Protein AF-A0A183AWR0-F1 (afdb_monomer)

Foldseek 3Di:
DDPPPPPVDLDPALVRLVVVLVVLVVVVVVLVVVVVVLVVVLVVLCVVLPPDDDPVSVVSPVVSVVSVVVNVVVVVVSVVVNVSSVVSSVVNVVVVVVVVVVVD

Structure (mmCIF, N/CA/C/O backbone):
data_AF-A0A183AWR0-F1
#
_entry.id   AF-A0A183AWR0-F1
#
loop_
_atom_site.group_PDB
_atom_site.id
_atom_site.type_symbol
_atom_site.label_atom_id
_atom_site.label_alt_id
_atom_site.label_comp_id
_atom_site.label_asym_id
_atom_site.label_entity_id
_atom_site.label_seq_id
_atom_site.pdbx_PDB_ins_code
_atom_site.Cartn_x
_atom_site.Cartn_y
_atom_site.Cartn_z
_atom_site.occupancy
_atom_site.B_iso_or_equiv
_atom_site.auth_seq_id
_atom_site.auth_comp_id
_atom_site.auth_asym_id
_atom_site.auth_atom_id
_atom_site.pdbx_PDB_model_num
ATOM 1 N N . MET A 1 1 ? -10.184 26.677 -8.973 1.00 35.09 1 MET A N 1
ATOM 2 C CA . MET A 1 1 ? -8.961 25.853 -8.999 1.00 35.09 1 MET A CA 1
ATOM 3 C C . MET A 1 1 ? -9.300 24.594 -9.771 1.00 35.09 1 MET A C 1
ATOM 5 O O . MET A 1 1 ? -10.085 23.795 -9.283 1.00 35.09 1 MET A O 1
ATOM 9 N N . GLN A 1 2 ? -8.855 24.494 -11.021 1.00 35.12 2 GLN A N 1
ATOM 10 C CA . GLN A 1 2 ? -9.032 23.281 -11.815 1.00 35.12 2 GLN A CA 1
ATOM 11 C C . GLN A 1 2 ? -7.898 22.346 -11.416 1.00 35.12 2 GLN A C 1
ATOM 13 O O . GLN A 1 2 ? -6.738 22.641 -11.691 1.00 35.12 2 GLN A O 1
ATOM 18 N N . GLY A 1 3 ? -8.235 21.286 -10.680 1.00 41.19 3 GLY A N 1
ATOM 19 C CA . GLY A 1 3 ? -7.309 20.191 -10.449 1.00 41.19 3 GLY A CA 1
ATOM 20 C C . GLY A 1 3 ? -6.888 19.676 -11.812 1.00 41.19 3 GLY A C 1
ATOM 21 O O . GLY A 1 3 ? -7.732 19.248 -12.599 1.00 41.19 3 GLY A O 1
ATOM 22 N N . THR A 1 4 ? -5.599 19.797 -12.112 1.00 37.62 4 THR A N 1
ATOM 23 C CA . THR A 1 4 ? -4.971 19.060 -13.196 1.00 37.62 4 THR A CA 1
ATOM 24 C C . THR A 1 4 ? -5.363 17.612 -12.981 1.00 37.62 4 THR A C 1
ATOM 26 O O . THR A 1 4 ? -4.911 16.979 -12.026 1.00 37.62 4 THR A O 1
ATOM 29 N N . VAL A 1 5 ? -6.259 17.105 -13.827 1.00 41.34 5 VAL A N 1
ATOM 30 C CA . VAL A 1 5 ? -6.334 15.676 -14.075 1.00 41.34 5 VAL A CA 1
ATOM 31 C C . VAL A 1 5 ? -4.902 15.335 -14.438 1.00 41.34 5 VAL A C 1
ATOM 33 O O . VAL A 1 5 ? -4.422 15.757 -15.487 1.00 41.34 5 VAL A O 1
ATOM 36 N N . ALA A 1 6 ? -4.175 14.708 -13.518 1.00 43.56 6 ALA A N 1
ATOM 37 C CA . ALA A 1 6 ? -2.926 14.067 -13.848 1.00 43.56 6 ALA A CA 1
ATOM 38 C C . ALA A 1 6 ? -3.339 12.928 -14.777 1.00 43.56 6 ALA A C 1
ATOM 40 O O . ALA A 1 6 ? -3.563 11.801 -14.341 1.00 43.56 6 ALA A O 1
ATOM 41 N N . THR A 1 7 ? -3.567 13.254 -16.053 1.00 45.12 7 THR A N 1
ATOM 42 C CA . THR A 1 7 ? -3.426 12.310 -17.144 1.00 45.12 7 THR A CA 1
ATOM 43 C C . THR A 1 7 ? -2.062 11.735 -16.896 1.00 45.12 7 THR A C 1
ATOM 45 O O . THR A 1 7 ? -1.059 12.433 -17.024 1.00 45.12 7 THR A O 1
ATOM 48 N N . HIS A 1 8 ? -2.052 10.527 -16.352 1.00 54.66 8 HIS A N 1
ATOM 49 C CA . HIS A 1 8 ? -0.827 9.809 -16.166 1.00 54.66 8 HIS A CA 1
ATOM 50 C C . HIS A 1 8 ? -0.289 9.609 -17.578 1.00 54.66 8 HIS A C 1
ATOM 52 O O . HIS A 1 8 ? -0.815 8.774 -18.313 1.00 54.66 8 HIS A O 1
ATOM 58 N N . ASP A 1 9 ? 0.623 10.488 -17.986 1.00 64.38 9 ASP A N 1
ATOM 59 C CA . ASP A 1 9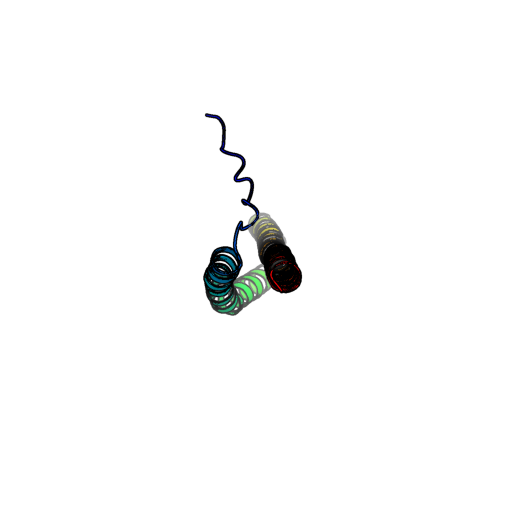 ? 0.988 10.628 -19.382 1.00 64.38 9 ASP A CA 1
ATOM 60 C C . ASP A 1 9 ? 1.602 9.301 -19.807 1.00 64.38 9 ASP A C 1
ATOM 62 O O . ASP A 1 9 ? 2.484 8.752 -19.136 1.00 64.38 9 ASP A O 1
ATOM 66 N N . GLN A 1 10 ? 1.039 8.707 -20.854 1.00 76.88 10 GLN A N 1
ATOM 67 C CA . GLN A 1 10 ? 1.573 7.467 -21.383 1.00 76.88 10 GLN A CA 1
ATOM 68 C C . GLN A 1 10 ? 3.008 7.763 -21.821 1.00 76.88 10 GLN A C 1
ATO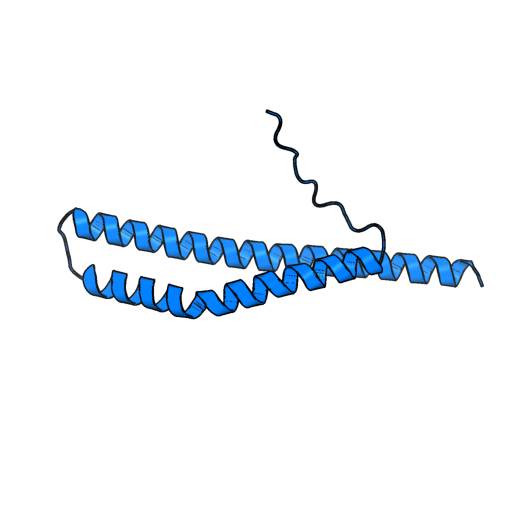M 70 O O . GLN A 1 10 ? 3.208 8.640 -22.663 1.00 76.88 10 GLN A O 1
ATOM 75 N N . ALA A 1 11 ? 3.981 7.045 -21.252 1.00 85.88 11 ALA A N 1
ATOM 76 C CA . ALA A 1 11 ? 5.393 7.243 -21.562 1.00 85.88 11 ALA A CA 1
ATOM 77 C C . ALA A 1 11 ? 5.610 7.269 -23.079 1.00 85.88 11 ALA A C 1
ATOM 79 O O . ALA A 1 11 ? 5.052 6.432 -23.794 1.00 85.88 11 ALA A O 1
ATOM 80 N N . GLN A 1 12 ? 6.402 8.218 -23.571 1.00 87.50 12 GLN A N 1
ATOM 81 C CA . GLN A 1 12 ? 6.655 8.435 -24.997 1.00 87.50 12 GLN A CA 1
ATOM 82 C C . GLN A 1 12 ? 7.896 7.682 -25.494 1.00 87.50 12 GLN A C 1
ATOM 84 O O . GLN A 1 12 ? 8.110 7.584 -26.702 1.00 87.50 12 GLN A O 1
ATOM 89 N N . SER A 1 13 ? 8.695 7.120 -24.583 1.00 89.19 13 SER A N 1
ATOM 90 C CA . SER A 1 13 ? 9.896 6.344 -24.896 1.00 89.19 13 SER A CA 1
ATOM 91 C C . SER A 1 13 ? 10.086 5.153 -23.948 1.00 89.19 13 SER A C 1
ATOM 93 O O . SER A 1 13 ? 9.488 5.080 -22.873 1.00 89.19 13 SER A O 1
ATOM 95 N N . VAL A 1 14 ? 10.941 4.203 -24.349 1.00 90.94 14 VAL A N 1
ATOM 96 C CA . VAL A 1 14 ? 11.351 3.064 -23.502 1.00 90.94 14 VAL A CA 1
ATOM 97 C C . VAL A 1 14 ? 12.082 3.548 -22.245 1.00 90.94 14 VAL A C 1
ATOM 99 O O . VAL A 1 14 ? 11.874 2.999 -21.166 1.00 90.94 14 VAL A O 1
ATOM 102 N N . GLU A 1 15 ? 12.910 4.586 -22.375 1.00 92.19 15 GLU A N 1
ATOM 103 C CA . GLU A 1 15 ? 13.644 5.194 -21.261 1.00 92.19 15 GLU A CA 1
ATOM 104 C C . GLU A 1 15 ? 12.687 5.781 -20.219 1.00 92.19 15 GLU A C 1
ATOM 106 O O . GLU A 1 15 ? 12.774 5.440 -19.041 1.00 92.19 15 GLU A O 1
ATOM 111 N N . GLU A 1 16 ? 11.710 6.576 -20.661 1.00 90.50 16 GLU A N 1
ATOM 112 C CA . GLU A 1 16 ? 10.708 7.178 -19.781 1.00 90.50 16 GLU A CA 1
ATOM 113 C C . GLU A 1 16 ? 9.859 6.108 -19.080 1.00 90.50 16 GLU A C 1
ATOM 115 O O . GLU A 1 16 ? 9.687 6.154 -17.863 1.00 90.50 16 GLU A O 1
ATOM 120 N N . ALA A 1 17 ? 9.391 5.094 -19.818 1.00 91.62 17 ALA A N 1
ATOM 121 C CA . ALA A 1 17 ? 8.612 3.995 -19.244 1.00 91.62 17 ALA A CA 1
ATOM 122 C C . ALA A 1 17 ? 9.410 3.211 -18.184 1.00 91.62 17 ALA A C 1
ATOM 124 O O . ALA A 1 17 ? 8.869 2.819 -17.149 1.00 91.62 17 ALA A O 1
ATOM 125 N N . THR A 1 18 ? 10.709 3.008 -18.422 1.00 91.06 18 THR A N 1
ATOM 126 C CA . THR A 1 18 ? 11.604 2.311 -17.487 1.00 91.06 18 THR A CA 1
ATOM 127 C C . THR A 1 18 ? 11.860 3.146 -16.234 1.00 91.06 18 THR A C 1
ATOM 129 O O . THR A 1 18 ? 11.835 2.604 -15.128 1.00 91.06 18 THR A O 1
ATOM 132 N N . GLN A 1 19 ? 12.049 4.461 -16.377 1.00 92.56 19 GLN A N 1
ATOM 133 C CA . GLN A 1 19 ? 12.220 5.356 -15.232 1.00 92.56 19 GLN A CA 1
ATOM 134 C C . GLN A 1 19 ? 10.967 5.378 -14.350 1.00 92.56 19 GLN A C 1
ATOM 136 O O . GLN A 1 19 ? 11.072 5.229 -13.136 1.00 92.56 19 GLN A O 1
ATOM 141 N N . GLN A 1 20 ? 9.774 5.463 -14.947 1.00 92.00 20 GLN A N 1
ATOM 142 C CA . GLN A 1 20 ? 8.526 5.435 -14.182 1.00 92.00 20 GLN A CA 1
ATOM 143 C C . GLN A 1 20 ? 8.339 4.116 -13.403 1.00 92.00 20 GLN A C 1
ATOM 145 O O . GLN A 1 20 ? 7.814 4.131 -12.289 1.00 92.00 20 GLN A O 1
ATOM 150 N N . LEU A 1 21 ? 8.778 2.977 -13.957 1.00 93.38 21 LEU A N 1
ATOM 151 C CA . LEU A 1 21 ? 8.804 1.690 -13.245 1.00 93.38 21 LEU A CA 1
ATOM 152 C C . LEU A 1 21 ? 9.784 1.701 -12.067 1.00 93.38 21 LEU A C 1
ATOM 154 O O . LEU A 1 21 ? 9.453 1.195 -10.994 1.00 93.38 21 LEU A O 1
ATOM 158 N N . ALA A 1 22 ? 10.969 2.285 -12.251 1.00 93.12 22 ALA A N 1
ATOM 159 C CA . ALA A 1 22 ? 11.961 2.411 -11.187 1.00 93.12 22 ALA A CA 1
ATOM 160 C C . ALA A 1 22 ? 11.442 3.289 -10.036 1.00 93.12 22 ALA A C 1
ATOM 162 O O . ALA A 1 22 ? 11.538 2.901 -8.870 1.00 93.12 22 ALA A O 1
ATOM 163 N N . ASP A 1 23 ? 10.814 4.421 -10.357 1.00 91.56 23 ASP A N 1
ATOM 164 C CA . ASP A 1 23 ? 10.207 5.309 -9.365 1.00 91.56 23 ASP A CA 1
ATOM 165 C C . ASP A 1 23 ? 9.078 4.590 -8.607 1.00 91.56 23 ASP A C 1
ATOM 167 O O . ASP A 1 23 ? 9.011 4.639 -7.377 1.00 91.56 23 ASP A O 1
ATOM 171 N N . HIS A 1 24 ? 8.226 3.837 -9.310 1.00 94.38 24 HIS A N 1
ATOM 172 C CA . HIS A 1 24 ? 7.126 3.077 -8.703 1.00 94.38 24 HIS A CA 1
ATOM 173 C C . HIS A 1 24 ? 7.602 1.923 -7.803 1.00 94.38 24 HIS A C 1
ATOM 175 O O . HIS A 1 24 ? 6.944 1.588 -6.811 1.00 94.38 24 HIS A O 1
ATOM 181 N N . ALA A 1 25 ? 8.772 1.345 -8.091 1.00 94.06 25 ALA A N 1
ATOM 182 C CA . ALA A 1 25 ? 9.402 0.342 -7.235 1.00 94.06 25 ALA A CA 1
ATOM 183 C C . ALA A 1 25 ? 9.813 0.915 -5.867 1.00 94.06 25 ALA A C 1
ATOM 185 O O . ALA A 1 25 ? 9.745 0.202 -4.865 1.00 94.06 25 ALA A O 1
ATOM 186 N N . SER A 1 26 ? 10.167 2.204 -5.783 1.00 93.44 26 SER A N 1
ATOM 187 C CA . SER A 1 26 ? 10.467 2.850 -4.495 1.00 93.44 26 SER A CA 1
ATOM 188 C C . SER A 1 26 ? 9.242 2.894 -3.568 1.00 93.44 26 SER A C 1
ATOM 190 O O . SER A 1 26 ? 9.352 2.578 -2.382 1.00 93.44 26 SER A O 1
ATOM 192 N N . LEU A 1 27 ? 8.053 3.160 -4.126 1.00 91.94 27 LEU A N 1
ATOM 193 C CA . LEU A 1 27 ? 6.782 3.143 -3.391 1.00 91.94 27 LEU A CA 1
ATOM 194 C C . LEU A 1 27 ? 6.442 1.743 -2.871 1.00 91.94 27 LEU A C 1
ATOM 196 O O . LEU A 1 27 ? 5.846 1.607 -1.803 1.00 91.94 27 LEU A O 1
ATOM 200 N N . LYS A 1 28 ? 6.848 0.694 -3.597 1.00 94.62 28 LYS A N 1
ATOM 201 C CA . LYS A 1 28 ? 6.690 -0.692 -3.144 1.00 94.62 28 LYS A CA 1
ATOM 202 C C . LYS A 1 28 ? 7.473 -0.943 -1.863 1.00 94.62 28 LYS A C 1
ATOM 204 O O . LYS A 1 28 ? 6.923 -1.492 -0.916 1.00 94.62 28 LYS A O 1
ATOM 209 N N . THR A 1 29 ? 8.731 -0.510 -1.832 1.00 95.88 29 THR A N 1
ATOM 210 C CA . THR A 1 29 ? 9.598 -0.646 -0.656 1.00 95.88 29 THR A CA 1
ATOM 211 C C . TH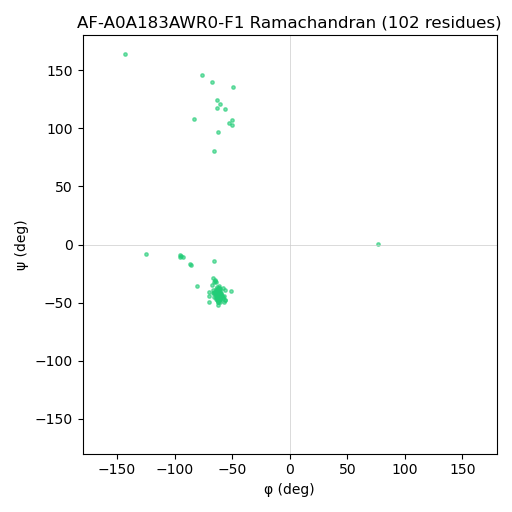R A 1 29 ? 9.001 0.077 0.545 1.00 95.88 29 THR A C 1
ATOM 213 O O . THR A 1 29 ? 8.981 -0.467 1.648 1.00 95.88 29 THR A O 1
ATOM 216 N N . GLU A 1 30 ? 8.463 1.282 0.343 1.00 95.31 30 GLU A N 1
ATOM 217 C CA . GLU A 1 30 ? 7.781 2.005 1.414 1.00 95.31 30 GLU A CA 1
ATOM 218 C C . GLU A 1 30 ? 6.544 1.239 1.912 1.00 95.31 30 GLU A C 1
ATOM 220 O O . GLU A 1 30 ? 6.377 1.050 3.120 1.00 95.31 30 GLU A O 1
ATOM 225 N N . LEU A 1 31 ? 5.708 0.738 1.001 1.00 95.94 31 LEU A N 1
ATOM 226 C CA . LEU A 1 31 ? 4.512 -0.031 1.338 1.00 95.94 31 LEU A CA 1
ATOM 227 C C . LEU A 1 31 ? 4.857 -1.327 2.091 1.00 95.94 31 LEU A C 1
ATOM 229 O O . LEU A 1 31 ? 4.235 -1.642 3.105 1.00 95.94 31 LEU A O 1
ATOM 233 N N . GLU A 1 32 ? 5.891 -2.046 1.657 1.00 96.81 32 GLU A N 1
ATOM 234 C CA . GLU A 1 32 ? 6.399 -3.236 2.344 1.00 96.81 32 GLU A CA 1
ATOM 235 C C . GL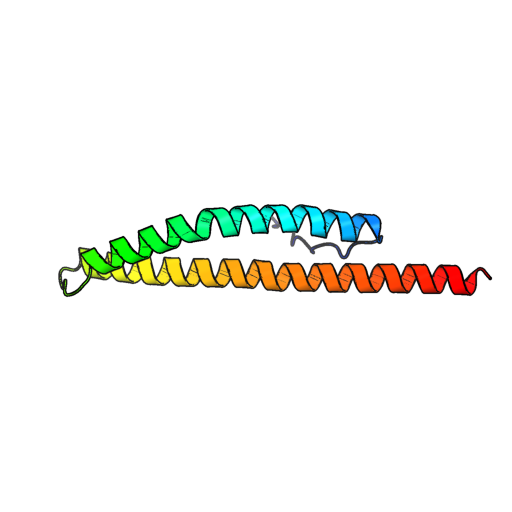U A 1 32 ? 6.939 -2.894 3.742 1.00 96.81 32 GLU A C 1
ATOM 237 O O . GLU A 1 32 ? 6.641 -3.611 4.698 1.00 96.81 32 GLU A O 1
ATOM 242 N N . SER A 1 33 ? 7.642 -1.765 3.900 1.00 97.50 33 SER A N 1
ATOM 243 C CA . SER A 1 33 ? 8.157 -1.319 5.203 1.00 97.50 33 SER A CA 1
ATOM 244 C C . SER A 1 33 ? 7.049 -0.969 6.206 1.00 97.50 33 SER A C 1
ATOM 246 O O . SER A 1 33 ? 7.212 -1.162 7.411 1.00 97.50 33 SER A O 1
ATOM 248 N N . ARG A 1 34 ? 5.901 -0.484 5.714 1.00 97.12 34 ARG A N 1
ATOM 249 C CA . ARG A 1 34 ? 4.744 -0.087 6.532 1.00 97.12 34 ARG A CA 1
ATOM 250 C C . ARG A 1 34 ? 3.800 -1.246 6.852 1.00 97.12 34 ARG A C 1
ATOM 252 O O . ARG A 1 34 ? 3.014 -1.128 7.788 1.00 97.12 34 ARG A O 1
ATOM 259 N N . ARG A 1 35 ? 3.891 -2.363 6.122 1.00 97.50 35 ARG A N 1
ATOM 260 C CA . ARG A 1 35 ? 2.992 -3.519 6.255 1.00 97.50 35 ARG A CA 1
ATOM 261 C C . ARG A 1 35 ? 2.969 -4.097 7.668 1.00 97.50 35 ARG A C 1
ATOM 263 O O . ARG A 1 35 ? 1.896 -4.327 8.212 1.00 97.50 35 ARG A O 1
ATOM 270 N N . GLU A 1 36 ? 4.142 -4.343 8.241 1.00 98.12 36 GLU A N 1
ATOM 271 C CA . GLU A 1 36 ? 4.256 -4.978 9.557 1.00 98.12 36 GLU A CA 1
ATOM 272 C C . GLU A 1 36 ? 3.794 -4.046 10.696 1.00 98.12 36 GLU A C 1
ATOM 274 O O . GLU A 1 36 ? 2.917 -4.450 11.460 1.00 98.12 36 GLU A O 1
ATOM 279 N N . PRO A 1 37 ? 4.251 -2.776 10.782 1.00 98.38 37 PRO A N 1
ATOM 280 C CA . PRO A 1 37 ? 3.712 -1.827 11.759 1.00 98.38 37 PRO A CA 1
ATOM 281 C C . PRO A 1 37 ? 2.194 -1.638 11.660 1.00 98.38 37 PRO A C 1
ATOM 283 O O . PRO A 1 37 ? 1.516 -1.538 12.681 1.00 98.38 37 PRO A O 1
ATOM 286 N N . PHE A 1 38 ? 1.65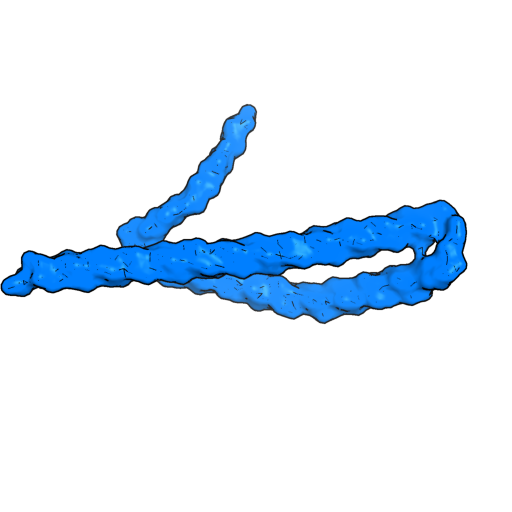2 -1.605 10.439 1.00 98.38 38 PHE A N 1
ATOM 287 C CA . PHE A 1 38 ? 0.212 -1.502 10.223 1.00 98.38 38 PHE A CA 1
ATOM 288 C C . PHE A 1 38 ? -0.531 -2.726 10.774 1.00 98.38 38 PHE A C 1
ATOM 290 O O . PHE A 1 38 ? -1.491 -2.572 11.523 1.00 98.38 38 PHE A O 1
ATOM 297 N N . ALA A 1 39 ? -0.056 -3.939 10.472 1.00 98.19 39 ALA A N 1
ATOM 298 C CA . ALA A 1 39 ? -0.658 -5.171 10.979 1.00 98.19 39 ALA A CA 1
ATOM 299 C C . ALA A 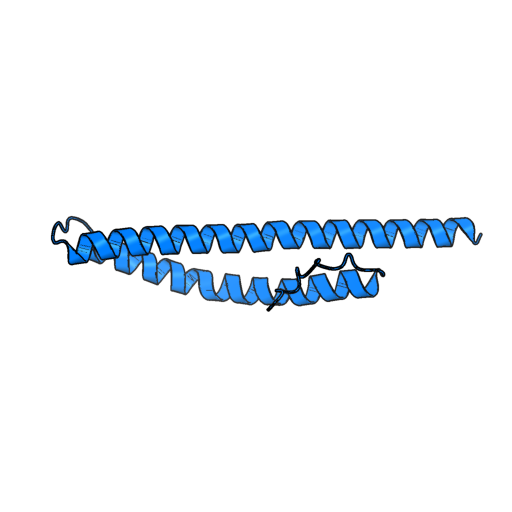1 39 ? -0.641 -5.237 12.517 1.00 98.19 39 ALA A C 1
ATOM 301 O O . ALA A 1 39 ? -1.632 -5.637 13.127 1.00 98.19 39 ALA A O 1
ATOM 302 N N . GLN A 1 40 ? 0.449 -4.792 13.149 1.00 98.44 40 GLN A N 1
ATOM 303 C CA . GLN A 1 40 ? 0.546 -4.715 14.609 1.00 98.44 40 GLN A CA 1
ATOM 304 C C . GLN A 1 40 ? -0.448 -3.711 15.201 1.00 98.44 40 GLN A C 1
ATOM 306 O O . GLN A 1 40 ? -1.088 -4.017 16.206 1.00 98.44 40 GLN A O 1
ATOM 311 N N . LEU A 1 41 ? -0.617 -2.543 14.570 1.00 98.25 41 LEU A N 1
ATOM 312 C CA . LEU A 1 41 ? -1.594 -1.537 14.991 1.00 98.25 41 LEU A CA 1
ATOM 313 C C . LEU A 1 41 ? -3.020 -2.088 14.939 1.00 98.25 41 LEU A C 1
ATOM 315 O O . LEU A 1 41 ? -3.757 -1.946 15.913 1.00 98.25 41 LEU A O 1
ATOM 319 N N . ILE A 1 42 ? -3.389 -2.744 13.836 1.00 98.50 42 ILE A N 1
ATOM 320 C CA . ILE A 1 42 ? -4.709 -3.362 13.689 1.00 98.50 42 ILE A CA 1
ATOM 321 C C . ILE A 1 42 ? -4.900 -4.459 14.735 1.00 98.50 42 ILE A C 1
ATOM 323 O O . ILE A 1 42 ? -5.888 -4.441 15.461 1.00 98.50 42 ILE A O 1
ATOM 327 N N . SER A 1 43 ? -3.936 -5.373 14.876 1.00 98.38 43 SER A N 1
ATOM 328 C CA . SER A 1 43 ? -4.029 -6.470 15.844 1.00 98.38 43 SER A CA 1
ATOM 329 C C . SER A 1 43 ? -4.171 -5.970 17.281 1.00 98.38 43 SER A C 1
ATOM 331 O O . SER A 1 43 ? -4.957 -6.530 18.042 1.00 98.38 43 SER A O 1
ATOM 333 N N . TYR A 1 44 ? -3.419 -4.936 17.660 1.00 98.19 44 TYR A N 1
ATOM 334 C CA . TYR A 1 44 ? -3.529 -4.333 18.983 1.00 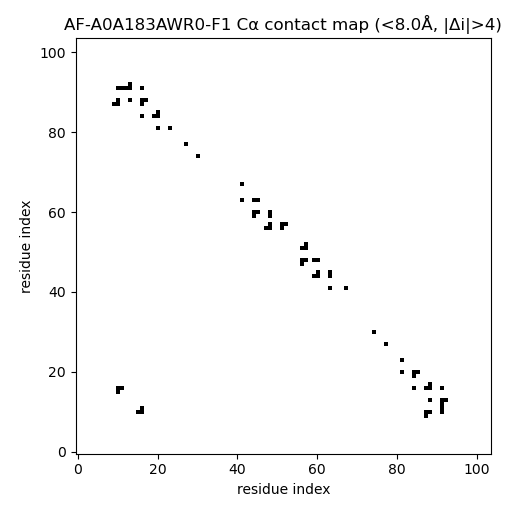98.19 44 TYR A CA 1
ATOM 335 C C . TYR A 1 44 ? -4.891 -3.664 19.179 1.00 98.19 44 TYR A C 1
ATOM 337 O O . TYR A 1 44 ? -5.532 -3.889 20.201 1.00 98.19 44 TYR A O 1
ATOM 345 N N . GLY A 1 45 ? -5.349 -2.899 18.184 1.00 97.69 45 GLY A N 1
ATOM 346 C CA . GLY A 1 45 ? -6.662 -2.262 18.192 1.00 97.69 45 GLY A CA 1
ATOM 347 C C . GLY A 1 45 ? -7.798 -3.267 18.388 1.00 97.69 45 GLY A C 1
ATOM 348 O O . GLY A 1 45 ? -8.622 -3.076 19.272 1.00 97.69 45 GLY A O 1
ATOM 349 N N . ARG A 1 46 ? -7.789 -4.378 17.642 1.00 97.69 46 ARG A N 1
ATOM 350 C CA . ARG A 1 46 ? -8.806 -5.436 17.771 1.00 97.69 46 ARG A CA 1
ATOM 351 C C . ARG A 1 46 ? -8.781 -6.117 19.134 1.00 97.69 46 ARG A C 1
ATOM 353 O O . ARG A 1 46 ? -9.828 -6.419 19.681 1.00 97.69 46 ARG A O 1
ATOM 360 N N . CYS A 1 47 ? -7.593 -6.334 19.696 1.00 97.94 47 CYS A N 1
ATOM 361 C CA . CYS A 1 47 ? -7.441 -6.933 21.023 1.00 97.94 47 CYS A CA 1
ATOM 362 C C . CYS A 1 47 ? -8.102 -6.082 22.120 1.00 97.94 47 CYS A C 1
ATOM 364 O O . CYS A 1 47 ? -8.685 -6.627 23.050 1.00 97.94 47 CYS A O 1
ATOM 366 N N . ILE A 1 48 ? -8.028 -4.750 22.014 1.00 97.06 48 ILE A N 1
ATOM 367 C CA . ILE A 1 48 ? -8.616 -3.850 23.017 1.00 97.06 48 ILE A CA 1
ATOM 368 C C . ILE A 1 48 ? -10.099 -3.544 22.779 1.00 97.06 48 ILE A C 1
ATOM 370 O O . ILE A 1 48 ? -10.748 -3.059 23.697 1.00 97.06 48 ILE A O 1
ATOM 374 N N . THR A 1 49 ? -10.628 -3.787 21.575 1.00 96.75 49 THR A N 1
ATOM 375 C CA . THR A 1 49 ? -12.062 -3.636 21.267 1.00 96.75 49 THR A CA 1
ATOM 376 C C . THR A 1 49 ? -12.839 -4.948 21.406 1.00 96.75 49 THR A C 1
ATOM 378 O O . THR A 1 49 ? -14.069 -4.940 21.379 1.00 96.75 49 THR A O 1
ATOM 381 N N . GLU A 1 50 ? -12.157 -6.085 21.569 1.00 96.25 50 GLU A N 1
ATOM 382 C CA . GLU A 1 50 ? -12.787 -7.404 21.613 1.00 96.25 50 GLU A CA 1
ATOM 383 C C . GLU A 1 50 ? -13.744 -7.554 22.805 1.00 96.25 50 GLU A C 1
ATOM 385 O O . GLU A 1 50 ? -13.347 -7.523 23.967 1.00 96.25 50 GLU A O 1
ATOM 390 N N . GLY A 1 51 ? -15.028 -7.771 22.506 1.00 93.88 51 GLY A N 1
ATOM 391 C CA . GLY A 1 51 ? -16.069 -7.979 23.518 1.00 93.88 51 GLY A CA 1
ATOM 392 C C . GLY A 1 51 ? -16.534 -6.704 24.227 1.00 93.88 51 GLY A C 1
ATOM 393 O O . GLY A 1 51 ? -17.435 -6.780 25.065 1.00 93.88 51 GLY A O 1
ATOM 394 N N . GLU A 1 52 ? -15.973 -5.549 23.873 1.00 95.81 52 GLU A N 1
ATOM 395 C CA . GLU A 1 52 ? -16.385 -4.258 24.408 1.00 95.81 52 GLU A CA 1
ATOM 396 C C . GLU A 1 52 ? -17.705 -3.793 23.780 1.00 95.81 52 GLU A C 1
ATOM 398 O O . GLU A 1 52 ? -18.000 -4.048 22.612 1.00 95.81 52 GLU A O 1
ATOM 403 N N . THR A 1 53 ? -18.528 -3.105 24.575 1.00 94.69 53 THR A N 1
ATOM 404 C CA . THR A 1 53 ? -19.851 -2.608 24.136 1.00 94.69 53 THR A CA 1
ATOM 405 C C . THR A 1 53 ? -20.037 -1.110 24.339 1.00 94.69 53 THR A C 1
ATOM 407 O O . THR A 1 53 ? -21.015 -0.545 23.848 1.00 94.69 53 THR A O 1
ATOM 410 N N . ASP A 1 54 ? -19.095 -0.456 25.026 1.00 97.69 54 ASP A N 1
ATOM 411 C CA . ASP A 1 54 ? -19.115 0.992 25.187 1.00 97.69 54 ASP A CA 1
ATOM 412 C C . ASP A 1 54 ? -18.876 1.680 23.835 1.00 97.69 54 ASP A C 1
ATOM 414 O O . ASP A 1 54 ? -18.018 1.278 23.045 1.00 97.69 54 ASP A O 1
ATOM 418 N N . GLU A 1 55 ? -19.616 2.766 23.597 1.00 96.81 55 GLU A N 1
ATOM 419 C CA . GLU A 1 55 ? -19.657 3.504 22.325 1.00 96.81 55 GLU A CA 1
ATOM 420 C C . GLU A 1 55 ? -18.261 3.866 21.792 1.00 96.81 55 GLU A C 1
ATOM 422 O O . GLU A 1 55 ? -17.988 3.727 20.602 1.00 96.81 55 GLU A O 1
ATOM 427 N N . HIS A 1 56 ? -17.344 4.259 22.679 1.00 95.44 56 HIS A N 1
ATOM 428 C CA . HIS A 1 56 ? -15.981 4.635 22.304 1.00 95.44 56 HIS A CA 1
ATOM 429 C C . HIS A 1 56 ? -15.147 3.468 21.742 1.00 95.44 56 HIS A C 1
ATOM 431 O O . HIS A 1 56 ? -14.289 3.702 20.890 1.00 95.44 56 HIS A O 1
ATOM 437 N N . TYR A 1 57 ? -15.377 2.229 22.194 1.00 96.81 57 TYR A N 1
ATOM 438 C CA . TYR A 1 57 ? -14.691 1.049 21.654 1.00 96.81 57 TYR A CA 1
ATOM 439 C C . TYR A 1 57 ? -15.321 0.580 20.345 1.00 96.81 57 TYR A C 1
ATOM 441 O O . TYR A 1 57 ? -14.591 0.193 19.436 1.00 96.81 57 TYR A O 1
ATOM 449 N N . VAL A 1 58 ? -16.646 0.688 20.213 1.00 96.38 58 VAL A N 1
ATOM 450 C CA . VAL A 1 58 ? -17.345 0.409 18.948 1.00 96.38 58 VAL A CA 1
ATOM 451 C C . VAL A 1 58 ? -16.864 1.360 17.848 1.00 96.38 58 VAL A C 1
ATOM 453 O O . VAL A 1 58 ? -16.490 0.911 16.769 1.00 96.38 58 VAL A O 1
ATOM 456 N N . GLU A 1 59 ? -16.774 2.663 18.133 1.00 96.94 59 GLU A N 1
ATOM 457 C CA . GLU A 1 59 ? -16.254 3.644 17.171 1.00 96.94 59 GLU A CA 1
ATOM 458 C C . GLU A 1 59 ? -14.789 3.358 16.793 1.00 96.94 59 GLU A C 1
ATOM 460 O O . GLU A 1 59 ? -14.376 3.544 15.645 1.00 96.94 59 GLU A O 1
ATOM 465 N N . LEU A 1 60 ? -13.975 2.906 17.752 1.00 97.69 60 LEU A N 1
ATOM 466 C CA . LEU A 1 60 ? -12.601 2.506 17.467 1.00 97.69 60 LEU A CA 1
ATOM 467 C C . LEU A 1 60 ? -12.556 1.295 16.526 1.00 97.69 60 LEU A C 1
ATOM 469 O O . LEU A 1 60 ? -11.761 1.303 15.589 1.00 97.69 60 LEU A O 1
ATOM 473 N N . ASP A 1 61 ? -13.410 0.297 16.740 1.00 97.44 61 ASP A N 1
ATOM 474 C CA . ASP A 1 61 ? -13.493 -0.901 15.903 1.00 97.44 61 ASP A CA 1
ATOM 475 C C . ASP A 1 61 ? -13.872 -0.561 14.449 1.00 97.44 61 ASP A C 1
ATOM 477 O O . ASP A 1 61 ? -13.202 -0.988 13.505 1.00 97.44 61 ASP A O 1
ATOM 481 N N . GLU A 1 62 ? -14.846 0.334 14.259 1.00 97.50 62 GLU A N 1
ATOM 482 C CA . GLU A 1 62 ? -15.226 0.853 12.937 1.00 97.50 62 GLU A CA 1
ATOM 483 C C . GLU A 1 62 ? -14.082 1.633 12.261 1.00 97.50 62 GLU A C 1
ATOM 485 O O . GLU A 1 62 ? -13.871 1.556 11.045 1.00 97.50 62 GLU A O 1
ATOM 490 N N . ARG A 1 63 ? -13.288 2.386 13.034 1.00 98.12 63 ARG A N 1
ATOM 491 C CA . ARG A 1 63 ? -12.102 3.078 12.501 1.00 98.12 63 ARG A CA 1
ATOM 492 C C . ARG A 1 63 ? -11.017 2.093 12.065 1.00 98.12 63 ARG A C 1
ATOM 494 O O . ARG A 1 63 ? -10.324 2.368 11.083 1.00 98.12 63 ARG A O 1
ATOM 501 N N . LEU A 1 64 ? -10.861 0.965 12.759 1.00 98.44 64 LEU A N 1
ATOM 502 C CA . LEU A 1 64 ? -9.941 -0.102 12.355 1.00 98.44 64 LEU A CA 1
ATOM 503 C C . LEU A 1 64 ? -10.399 -0.753 11.037 1.00 98.44 64 LEU A C 1
ATOM 505 O O . LEU A 1 64 ? -9.564 -0.931 10.148 1.00 98.44 64 LEU A O 1
ATOM 509 N N . ASP A 1 65 ? -11.705 -0.983 10.845 1.00 98.25 65 ASP A N 1
ATOM 510 C CA . ASP A 1 65 ? -12.266 -1.471 9.568 1.00 98.25 65 ASP A CA 1
ATOM 511 C C . ASP A 1 65 ? -11.945 -0.526 8.402 1.00 98.25 65 ASP A C 1
ATOM 513 O O . ASP A 1 65 ? -11.518 -0.949 7.317 1.00 98.25 65 ASP A O 1
ATOM 517 N N . ALA A 1 66 ? -12.130 0.778 8.623 1.00 98.31 66 ALA A N 1
ATOM 518 C CA . ALA A 1 66 ? -11.830 1.797 7.625 1.00 98.31 66 ALA A CA 1
ATOM 519 C C . ALA A 1 66 ? -10.333 1.828 7.275 1.00 98.31 66 ALA A C 1
ATOM 521 O O . ALA A 1 66 ? -9.973 1.963 6.102 1.00 98.31 66 ALA A O 1
ATOM 522 N N . LEU A 1 67 ? -9.453 1.658 8.268 1.00 98.44 67 LEU A N 1
ATOM 523 C CA . LEU A 1 67 ? -8.008 1.576 8.055 1.00 98.44 67 LEU A CA 1
ATOM 524 C C . LEU A 1 67 ? -7.617 0.343 7.231 1.00 98.44 67 LEU A C 1
ATOM 526 O O . LEU A 1 67 ? -6.842 0.474 6.282 1.00 98.44 67 LEU A O 1
ATOM 530 N N . GLU A 1 68 ? -8.146 -0.840 7.547 1.00 98.25 68 GLU A N 1
ATOM 531 C CA . GLU A 1 68 ? -7.873 -2.073 6.791 1.00 98.25 68 GLU A CA 1
ATOM 532 C C . GLU A 1 68 ? -8.376 -1.992 5.346 1.00 98.25 68 GLU A C 1
ATOM 534 O O . GLU A 1 68 ? -7.690 -2.423 4.406 1.00 98.25 68 GLU A O 1
ATOM 539 N N . THR A 1 69 ? -9.547 -1.384 5.157 1.00 98.44 69 THR A N 1
ATOM 540 C CA . THR A 1 69 ? -10.110 -1.111 3.832 1.00 98.44 69 THR A CA 1
ATOM 541 C C . THR A 1 69 ? -9.199 -0.173 3.047 1.00 98.44 69 THR A C 1
ATOM 543 O O . THR A 1 69 ? -8.772 -0.519 1.944 1.00 98.44 69 THR A O 1
ATOM 546 N N . GLY A 1 70 ? -8.818 0.964 3.636 1.00 97.88 70 GLY A N 1
ATOM 547 C CA . GLY A 1 70 ? -7.929 1.936 3.001 1.00 97.88 70 GLY A CA 1
ATOM 548 C C . GLY A 1 70 ? -6.552 1.355 2.668 1.00 97.88 70 GLY A C 1
ATOM 549 O O . GLY A 1 70 ? -6.016 1.602 1.587 1.00 97.88 70 GLY A O 1
ATOM 550 N N . TRP A 1 71 ? -5.995 0.512 3.541 1.00 98.12 71 TRP A N 1
ATOM 551 C CA . TRP A 1 71 ? -4.754 -0.212 3.260 1.00 98.12 71 TRP A CA 1
ATOM 552 C C . TRP A 1 71 ? -4.903 -1.153 2.059 1.00 98.12 71 TRP A C 1
ATOM 554 O O . TRP A 1 71 ? -4.082 -1.140 1.140 1.00 98.12 71 TRP A O 1
ATOM 564 N N . SER A 1 72 ? -5.977 -1.943 2.025 1.00 97.44 72 SER A N 1
ATOM 565 C CA . SER A 1 72 ? -6.261 -2.864 0.920 1.00 97.44 72 SER A CA 1
ATOM 566 C C . SER A 1 72 ? -6.440 -2.133 -0.412 1.00 97.44 72 SER A C 1
ATOM 568 O O . SER A 1 72 ? -5.947 -2.587 -1.448 1.00 97.44 72 SER A O 1
ATOM 570 N N . GLU A 1 73 ? -7.121 -0.989 -0.400 1.00 97.56 73 GLU A N 1
ATOM 571 C CA . GLU A 1 73 ? -7.280 -0.122 -1.567 1.00 97.56 73 GLU A CA 1
ATOM 572 C C . GLU A 1 73 ? -5.945 0.451 -2.040 1.00 97.56 73 GLU A C 1
ATOM 574 O O . GLU A 1 73 ? -5.648 0.377 -3.233 1.00 97.56 73 GLU A O 1
ATOM 579 N N . LEU A 1 74 ? -5.097 0.926 -1.124 1.00 96.94 74 LEU A N 1
ATOM 580 C CA . LEU A 1 74 ? -3.765 1.431 -1.453 1.00 96.94 74 LEU A CA 1
ATOM 581 C C . LEU A 1 74 ? -2.910 0.362 -2.152 1.00 96.94 74 LEU A C 1
ATOM 583 O O . LEU A 1 74 ? -2.301 0.631 -3.191 1.00 96.94 74 LEU A O 1
ATOM 587 N N . VAL A 1 75 ? -2.913 -0.873 -1.638 1.00 96.81 75 VAL A N 1
ATOM 588 C CA . VAL A 1 75 ? -2.215 -2.003 -2.276 1.00 96.81 75 VAL A CA 1
ATOM 589 C C . VAL A 1 75 ? -2.780 -2.276 -3.673 1.00 96.81 75 VAL A C 1
ATOM 591 O O . VAL A 1 75 ? -2.019 -2.457 -4.625 1.00 96.81 75 VAL A O 1
ATOM 594 N N . ARG A 1 76 ? -4.110 -2.269 -3.836 1.00 97.19 76 ARG A N 1
ATOM 595 C CA . ARG A 1 76 ? -4.755 -2.464 -5.147 1.00 97.19 76 ARG A CA 1
ATOM 596 C C . ARG A 1 76 ? -4.386 -1.365 -6.138 1.00 97.19 76 ARG A C 1
ATOM 598 O O . ARG A 1 76 ? -4.109 -1.678 -7.295 1.00 97.19 76 ARG A O 1
ATOM 605 N N . MET A 1 77 ? -4.352 -0.107 -5.703 1.00 95.69 77 MET A N 1
ATOM 606 C CA . MET A 1 77 ? -3.925 1.021 -6.532 1.00 95.69 77 MET A CA 1
ATOM 607 C C . MET A 1 77 ? -2.479 0.844 -6.995 1.00 95.69 77 MET A C 1
ATOM 609 O O . MET A 1 77 ? -2.195 1.022 -8.180 1.00 95.69 77 MET A O 1
ATOM 613 N N . TRP A 1 78 ? -1.581 0.425 -6.098 1.00 95.75 78 TRP A N 1
ATOM 614 C CA . TRP A 1 78 ? -0.187 0.153 -6.448 1.00 95.75 78 TRP A CA 1
ATOM 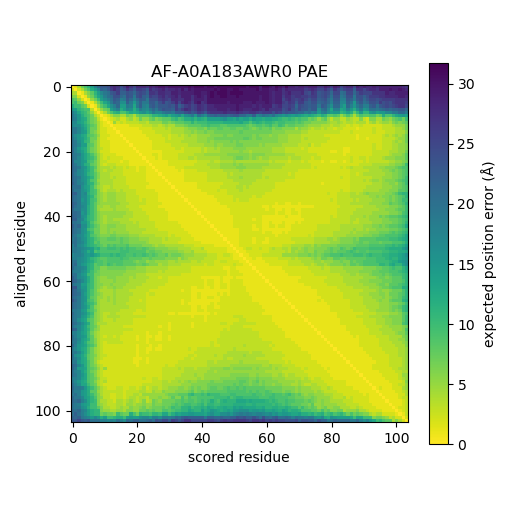615 C C . TRP A 1 78 ? -0.064 -0.974 -7.487 1.00 95.75 78 TRP A C 1
ATOM 617 O O . TRP A 1 78 ? 0.639 -0.805 -8.484 1.00 95.75 78 TRP A O 1
ATOM 627 N N . ILE A 1 79 ? -0.788 -2.088 -7.312 1.00 96.56 79 ILE A N 1
ATOM 628 C CA . ILE A 1 79 ? -0.794 -3.218 -8.262 1.00 96.56 79 ILE A CA 1
ATOM 629 C C . ILE A 1 79 ? -1.353 -2.789 -9.622 1.00 96.56 79 ILE A C 1
ATOM 631 O O . ILE A 1 79 ? -0.778 -3.098 -10.665 1.00 96.56 79 ILE A O 1
ATOM 635 N N . HIS A 1 80 ? -2.478 -2.070 -9.624 1.00 95.44 80 HIS A N 1
ATOM 636 C CA . HIS A 1 80 ? -3.088 -1.574 -10.853 1.00 95.44 80 HIS A CA 1
ATOM 637 C C . HIS A 1 80 ? -2.117 -0.681 -11.625 1.00 95.44 80 HIS A C 1
ATOM 639 O O . HIS A 1 80 ? -1.951 -0.825 -12.836 1.00 95.44 80 HIS A O 1
ATOM 645 N N . ARG A 1 81 ? -1.435 0.205 -10.901 1.00 94.12 81 ARG A N 1
ATOM 646 C CA . ARG A 1 81 ? -0.457 1.123 -11.461 1.00 94.12 81 ARG A CA 1
ATOM 647 C C . ARG A 1 81 ? 0.780 0.410 -12.007 1.00 94.12 81 ARG A C 1
ATOM 649 O O . ARG A 1 81 ? 1.226 0.751 -13.099 1.00 94.12 81 ARG A O 1
ATOM 656 N N . GLN A 1 82 ? 1.281 -0.599 -11.294 1.00 95.44 82 GLN A N 1
ATOM 657 C CA . GLN A 1 82 ? 2.379 -1.450 -11.756 1.00 95.44 82 GLN A CA 1
ATOM 658 C C . GLN A 1 82 ? 2.037 -2.086 -13.108 1.00 95.44 82 GLN A C 1
ATOM 660 O O . GLN A 1 82 ? 2.816 -1.986 -14.052 1.00 95.44 82 GLN A O 1
ATOM 665 N N . LYS A 1 83 ? 0.833 -2.655 -13.237 1.00 95.00 83 LYS A N 1
ATOM 666 C CA . LYS A 1 83 ? 0.380 -3.257 -14.494 1.00 95.00 83 LYS A CA 1
ATOM 667 C C . LYS A 1 83 ? 0.323 -2.243 -15.641 1.00 95.00 83 LYS A C 1
ATOM 669 O O . LYS A 1 83 ? 0.815 -2.521 -16.728 1.00 95.00 83 LYS A O 1
ATOM 674 N N . GLN A 1 84 ? -0.238 -1.055 -15.403 1.00 93.44 84 GLN A N 1
ATOM 675 C CA . GLN A 1 84 ? -0.287 0.003 -16.422 1.00 93.44 84 GLN A CA 1
ATOM 676 C C . GLN A 1 84 ? 1.109 0.400 -16.924 1.00 93.44 84 GLN A C 1
ATOM 678 O O . GLN A 1 84 ? 1.287 0.698 -18.104 1.00 93.44 84 GLN A O 1
ATOM 683 N N . LEU A 1 85 ? 2.092 0.426 -16.026 1.00 93.44 85 LEU A N 1
ATOM 684 C CA . LEU A 1 85 ? 3.473 0.752 -16.355 1.00 93.44 85 LEU A CA 1
ATOM 685 C C . LEU A 1 85 ? 4.159 -0.339 -17.179 1.00 93.44 85 LEU A C 1
ATOM 687 O O . LEU A 1 85 ? 4.811 -0.031 -18.177 1.00 93.44 85 LEU A O 1
ATOM 691 N N . GLU A 1 86 ? 3.972 -1.602 -16.802 1.00 94.44 86 GLU A N 1
ATOM 692 C CA . GLU A 1 86 ? 4.469 -2.756 -17.557 1.00 94.44 86 GLU A CA 1
ATOM 693 C C . GLU A 1 86 ? 3.872 -2.800 -18.973 1.00 94.44 86 GLU A C 1
ATOM 695 O O . GLU A 1 86 ? 4.604 -2.974 -19.953 1.00 94.44 86 GLU A O 1
ATOM 700 N N . ASP A 1 87 ? 2.564 -2.552 -19.096 1.00 93.62 87 ASP A N 1
ATOM 701 C CA . ASP A 1 87 ? 1.867 -2.468 -20.383 1.00 93.62 87 ASP A CA 1
ATOM 702 C C . ASP A 1 87 ? 2.426 -1.314 -21.244 1.00 93.62 87 ASP A C 1
ATOM 704 O O . ASP A 1 87 ? 2.688 -1.487 -22.438 1.00 93.62 87 ASP A O 1
ATOM 708 N N . SER A 1 88 ? 2.675 -0.144 -20.641 1.00 92.19 88 SER A N 1
ATOM 709 C CA . SER A 1 88 ? 3.272 1.016 -21.322 1.00 92.19 88 SER A CA 1
ATOM 710 C C . SER A 1 88 ? 4.672 0.709 -21.867 1.00 92.19 88 SER A C 1
ATOM 712 O O . SER A 1 88 ? 4.959 0.985 -23.037 1.00 92.19 88 SER A O 1
ATOM 714 N N . LEU A 1 89 ? 5.529 0.071 -21.061 1.00 94.19 89 LEU A N 1
ATOM 715 C CA . LEU A 1 89 ? 6.868 -0.343 -21.486 1.00 94.19 89 LEU A CA 1
ATOM 716 C C . LEU A 1 89 ? 6.800 -1.338 -22.653 1.00 94.19 89 LEU A C 1
ATOM 718 O O . LEU A 1 89 ? 7.515 -1.172 -23.644 1.00 94.19 89 LEU A O 1
ATOM 722 N N . SER A 1 90 ? 5.913 -2.334 -22.569 1.00 94.75 90 SER A N 1
ATOM 723 C CA . SER A 1 90 ? 5.713 -3.327 -23.631 1.00 94.75 90 SER A CA 1
ATOM 724 C C . SER A 1 90 ? 5.352 -2.669 -24.970 1.00 94.75 90 SER A C 1
ATOM 726 O O . SER A 1 90 ? 5.947 -2.984 -26.006 1.00 94.75 90 SER A O 1
ATOM 728 N N . ILE A 1 91 ? 4.448 -1.682 -24.946 1.00 93.06 91 ILE A N 1
ATOM 729 C CA . ILE A 1 91 ? 4.065 -0.904 -26.132 1.00 93.06 91 ILE A CA 1
ATOM 730 C C . ILE A 1 91 ? 5.273 -0.166 -26.721 1.00 93.06 91 ILE A C 1
ATOM 732 O O . ILE A 1 91 ? 5.480 -0.211 -27.937 1.00 93.06 91 ILE A O 1
ATOM 736 N N . GLN A 1 92 ? 6.071 0.512 -25.892 1.00 91.94 92 GLN A N 1
ATOM 737 C CA . GLN A 1 92 ? 7.214 1.293 -26.376 1.00 91.94 92 GLN A CA 1
ATOM 738 C C . GLN A 1 92 ? 8.318 0.414 -26.972 1.00 91.94 92 GLN A C 1
ATOM 740 O O . GLN A 1 92 ? 8.861 0.741 -28.029 1.00 91.94 92 GLN A O 1
ATOM 745 N N . VAL A 1 93 ? 8.595 -0.742 -26.365 1.00 93.69 93 VAL A N 1
ATOM 746 C CA . VAL A 1 93 ? 9.538 -1.726 -26.917 1.00 93.69 93 VAL A CA 1
ATOM 747 C C . VAL A 1 93 ? 9.048 -2.251 -28.269 1.00 93.69 93 VAL A C 1
ATOM 749 O O . VAL A 1 93 ? 9.823 -2.305 -29.225 1.00 93.69 93 VAL A O 1
ATOM 752 N N . GLY A 1 94 ? 7.756 -2.570 -28.394 1.00 94.06 94 GLY A N 1
ATOM 753 C CA . GLY A 1 94 ? 7.167 -3.003 -29.664 1.00 94.06 94 GLY A CA 1
ATOM 754 C C . GLY A 1 94 ? 7.288 -1.952 -30.773 1.00 94.06 94 GLY A C 1
ATOM 755 O O . GLY A 1 94 ? 7.648 -2.286 -31.904 1.00 94.06 94 GL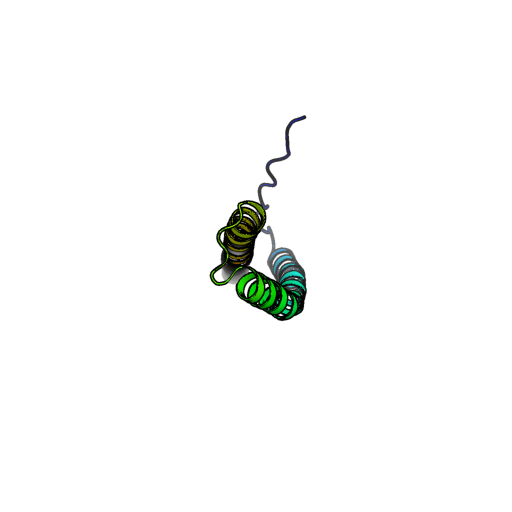Y A O 1
ATOM 756 N N . ARG A 1 95 ? 7.054 -0.670 -30.451 1.00 92.19 95 ARG A N 1
ATOM 757 C CA . ARG A 1 95 ? 7.255 0.446 -31.394 1.00 92.19 95 ARG A CA 1
ATOM 758 C C . ARG A 1 95 ? 8.708 0.551 -31.846 1.00 92.19 95 ARG A C 1
ATOM 760 O O . ARG A 1 95 ? 8.954 0.691 -33.041 1.00 92.19 95 ARG A O 1
ATOM 767 N N . LEU A 1 96 ? 9.657 0.459 -30.914 1.00 92.38 96 LEU A N 1
ATOM 768 C CA . LEU A 1 96 ? 11.083 0.531 -31.227 1.00 92.38 96 LEU A CA 1
ATOM 769 C C . LEU A 1 96 ? 11.510 -0.602 -32.172 1.00 92.38 96 LEU A C 1
ATOM 771 O O . LEU A 1 96 ? 12.153 -0.337 -33.185 1.00 92.38 96 LEU A O 1
ATOM 775 N N . ILE A 1 97 ? 11.096 -1.842 -31.893 1.00 93.38 97 ILE A N 1
ATOM 776 C CA . ILE A 1 97 ? 11.382 -3.002 -32.755 1.00 93.38 97 ILE A CA 1
ATOM 777 C C . ILE A 1 97 ? 10.801 -2.797 -34.157 1.00 93.38 97 ILE A C 1
ATOM 779 O O . ILE A 1 97 ? 11.480 -3.059 -35.148 1.00 93.38 97 ILE A O 1
ATOM 783 N N . PHE A 1 98 ? 9.566 -2.297 -34.256 1.00 92.38 98 PHE A N 1
ATOM 784 C CA . PHE A 1 98 ? 8.937 -2.023 -35.546 1.00 92.38 98 PHE A CA 1
ATOM 785 C C . PHE A 1 98 ? 9.696 -0.963 -36.359 1.00 92.38 98 PHE A C 1
ATOM 787 O O . PHE A 1 98 ? 9.850 -1.122 -37.567 1.00 92.38 98 PHE A O 1
ATOM 794 N N . ILE A 1 99 ? 10.188 0.099 -35.711 1.00 91.62 99 ILE A N 1
ATOM 795 C CA . ILE A 1 99 ? 10.988 1.146 -36.367 1.00 91.62 99 ILE A CA 1
ATOM 796 C C . ILE A 1 99 ? 12.310 0.575 -36.888 1.00 91.62 99 ILE A C 1
ATOM 798 O O . ILE A 1 99 ? 12.675 0.838 -38.034 1.00 91.62 99 ILE A O 1
ATOM 802 N N . ILE A 1 100 ? 13.003 -0.231 -36.078 1.00 89.44 100 ILE A N 1
ATOM 803 C CA . ILE A 1 100 ? 14.261 -0.879 -36.475 1.00 89.44 100 ILE A CA 1
ATOM 804 C C . ILE A 1 100 ? 14.017 -1.794 -37.682 1.00 89.44 100 ILE A C 1
ATOM 806 O O . ILE A 1 100 ? 14.661 -1.625 -38.708 1.00 89.44 100 ILE A O 1
ATOM 810 N N . ALA A 1 101 ? 13.000 -2.658 -37.624 1.00 90.62 101 ALA A N 1
ATOM 811 C CA . ALA A 1 101 ? 12.663 -3.588 -38.706 1.00 90.62 101 ALA A CA 1
ATOM 812 C C . ALA A 1 101 ? 12.177 -2.920 -40.012 1.00 90.62 101 ALA A C 1
ATOM 814 O O . ALA A 1 101 ? 12.062 -3.589 -41.035 1.00 90.62 101 ALA A O 1
ATOM 815 N N . LYS A 1 102 ? 11.822 -1.630 -39.982 1.00 84.69 102 LYS A N 1
ATOM 816 C CA . LYS A 1 102 ? 11.471 -0.827 -41.169 1.00 84.69 102 LYS A CA 1
ATOM 817 C C . LYS A 1 102 ? 12.645 -0.029 -41.732 1.00 84.69 102 LYS A C 1
ATOM 819 O O . LYS A 1 102 ? 12.494 0.564 -42.798 1.00 84.69 102 LYS A O 1
ATOM 824 N N . SER A 1 103 ? 13.743 0.038 -40.988 1.00 76.06 103 SER A N 1
ATOM 825 C CA . SER A 1 103 ? 14.950 0.777 -41.358 1.00 76.06 103 SER A CA 1
ATOM 826 C C . SER A 1 103 ? 16.002 -0.112 -42.040 1.00 76.06 103 SER A C 1
ATOM 828 O O . SER A 1 103 ? 16.966 0.433 -42.574 1.00 76.06 103 SER A O 1
ATOM 830 N N . ASP A 1 104 ? 15.787 -1.434 -42.042 1.00 58.84 104 ASP A N 1
ATOM 831 C CA . ASP A 1 104 ? 16.512 -2.461 -42.812 1.00 58.84 104 ASP A CA 1
ATOM 832 C C . ASP A 1 104 ? 15.800 -2.778 -44.143 1.00 58.84 104 ASP A C 1
ATOM 834 O O . ASP A 1 104 ? 16.504 -3.038 -45.148 1.00 58.84 104 ASP A O 1
#

InterPro domains:
  IPR002017 Spectrin repeat [PF00435] (5-87)

Nearest PDB structures (foldseek):
  1s35-assembly1_A  TM=8.609E-01  e=2.759E-04  Homo sapiens
  3fav-assembly2_C  TM=7.877E-01  e=3.056E+00  Mycobacterium tuberculosis H37Rv

Secondary structure (DSSP, 8-state):
--------PPPSSHHHHHHHHHHHHHHHHHHHHHHHHHHHHHHHHHHHHTT--SHHHHHHHHHHHHHHHHHHHHHHHHHHHHHHHHHHHHHHHHHHHHHHHHH-

Sequence (104 aa):
MQGTVATHDQAQSVEEATQQLADHASLKTELESRREPFAQLISYGRCITEGETDEHYVELDERLDALETGWSELVRMWIHRQKQLEDSLSIQVGRLIFIIAKSD

Mean predicted aligned error: 6.46 Å

Organism: NCBI:txid27848

Radius of gyration: 21.39 Å; Cα contacts (8 Å, |Δi|>4): 39; chains: 1; bounding box: 36×34×68 Å

pLDDT: mean 89.95, std 15.23, range [35.09, 98.5]

Solvent-accessible surface area (backbone atoms only — not comparable to full-atom values): 5908 Å² total; per-residue (Å²): 135,82,78,75,75,76,69,77,71,74,57,90,39,51,65,52,23,50,50,54,47,56,58,53,50,53,55,48,54,53,52,60,68,45,47,60,63,49,52,51,52,49,54,51,52,50,64,74,30,62,91,55,80,54,68,74,38,50,55,47,48,54,51,46,52,52,48,54,49,51,52,54,50,52,53,48,52,51,53,55,49,51,51,55,39,54,53,47,30,53,53,35,49,52,53,51,54,53,52,55,70,69,74,113